Protein AF-A0A955K5W0-F1 (afdb_monomer_lite)

Sequence (48 aa):
MKNLQRYITPTGKIDSRRRGVTSKQQKKIADAIKRARHLALLPYVVNQ

Secondary structure (DSSP, 8-state):
---GGGGB-TTSPBP-PPTT--HHHHHHHHHHHHHHHHTTSS-S----

Structure (mmCIF, N/CA/C/O backbone):
data_AF-A0A955K5W0-F1
#
_entry.id   AF-A0A955K5W0-F1
#
loop_
_atom_site.group_PDB
_atom_site.id
_atom_site.type_symbol
_atom_site.label_atom_id
_atom_site.label_alt_id
_atom_site.label_comp_id
_atom_site.label_asym_id
_atom_site.label_entity_id
_atom_site.label_seq_id
_atom_site.pdbx_PDB_ins_code
_atom_site.Cartn_x
_atom_site.Cartn_y
_atom_site.Cartn_z
_atom_site.occupancy
_atom_site.B_iso_or_equiv
_atom_site.auth_seq_id
_atom_site.auth_comp_id
_atom_site.auth_asym_id
_atom_site.auth_atom_id
_atom_site.pdbx_PDB_model_num
ATOM 1 N N . MET A 1 1 ? -10.883 -15.233 2.617 1.00 50.50 1 MET A N 1
ATOM 2 C CA . MET A 1 1 ? -9.804 -14.251 2.351 1.00 50.50 1 MET A CA 1
ATOM 3 C C . MET A 1 1 ? -10.449 -12.929 1.937 1.00 50.50 1 MET A C 1
ATOM 5 O O . MET A 1 1 ? -11.147 -12.917 0.937 1.00 50.50 1 MET A O 1
ATOM 9 N N . LYS A 1 2 ? -10.313 -11.831 2.700 1.00 62.97 2 LYS A N 1
ATOM 10 C CA . LYS A 1 2 ? -10.778 -10.503 2.231 1.00 62.97 2 LYS A CA 1
ATOM 11 C C . LYS A 1 2 ? -9.969 -10.144 0.974 1.00 62.97 2 LYS A C 1
ATOM 13 O O . LYS A 1 2 ? -8.748 -10.069 1.076 1.00 62.97 2 LYS A O 1
ATOM 18 N N . ASN A 1 3 ? -10.625 -9.943 -0.173 1.00 82.69 3 ASN A N 1
ATOM 19 C CA . ASN A 1 3 ? -9.961 -9.723 -1.467 1.00 82.69 3 ASN A CA 1
ATOM 20 C C . ASN A 1 3 ? -8.974 -8.549 -1.405 1.00 82.69 3 ASN A C 1
ATOM 22 O O . ASN A 1 3 ? -9.385 -7.392 -1.323 1.00 82.69 3 ASN A O 1
ATOM 26 N N . LEU A 1 4 ? -7.672 -8.851 -1.454 1.00 88.81 4 LEU A N 1
ATOM 27 C CA . LEU A 1 4 ? -6.600 -7.849 -1.482 1.00 88.81 4 LEU A CA 1
ATOM 28 C C . LEU A 1 4 ? -6.543 -7.087 -2.814 1.00 88.81 4 LEU A C 1
ATOM 30 O O . LEU A 1 4 ? -6.030 -5.973 -2.851 1.00 88.81 4 LEU A O 1
ATOM 34 N N . GLN A 1 5 ? -7.143 -7.646 -3.870 1.00 89.12 5 GLN A N 1
ATOM 35 C CA . GLN A 1 5 ? -7.281 -7.026 -5.192 1.00 89.12 5 GLN A CA 1
ATOM 36 C C . GLN A 1 5 ? -7.956 -5.653 -5.138 1.00 89.12 5 GLN A C 1
ATOM 38 O O . GLN A 1 5 ? -7.617 -4.758 -5.899 1.00 89.12 5 GLN A O 1
ATOM 43 N N . ARG A 1 6 ? -8.871 -5.432 -4.187 1.00 90.62 6 ARG A N 1
ATOM 44 C CA . ARG A 1 6 ? -9.505 -4.119 -4.055 1.00 90.62 6 ARG A CA 1
ATOM 45 C C . ARG A 1 6 ? -8.544 -3.039 -3.584 1.00 90.62 6 ARG A C 1
ATOM 47 O O . ARG A 1 6 ? -8.943 -1.897 -3.636 1.00 90.62 6 ARG A O 1
ATOM 54 N N . TYR A 1 7 ? -7.357 -3.367 -3.075 1.00 92.44 7 TYR A N 1
ATOM 55 C CA . TYR A 1 7 ? -6.368 -2.407 -2.569 1.00 92.44 7 TYR A CA 1
ATOM 56 C C . TYR A 1 7 ? -5.188 -2.212 -3.529 1.00 92.44 7 TYR A C 1
ATOM 58 O O . TYR A 1 7 ? -4.154 -1.671 -3.133 1.00 92.44 7 TYR A O 1
ATOM 66 N N . ILE A 1 8 ? -5.325 -2.672 -4.772 1.00 92.88 8 ILE A N 1
ATOM 67 C CA . ILE A 1 8 ? -4.385 -2.386 -5.849 1.00 92.88 8 ILE A CA 1
ATOM 68 C C . ILE A 1 8 ? -5.079 -1.561 -6.931 1.00 92.88 8 ILE A C 1
ATOM 70 O O . ILE A 1 8 ? -6.295 -1.634 -7.106 1.00 92.88 8 ILE A O 1
ATOM 74 N N . THR A 1 9 ? -4.304 -0.743 -7.628 1.00 91.88 9 THR A N 1
ATOM 75 C CA . THR A 1 9 ? -4.754 -0.007 -8.808 1.00 91.88 9 THR A CA 1
ATOM 76 C C . THR A 1 9 ? -4.883 -0.958 -10.003 1.00 91.88 9 THR A C 1
ATOM 78 O O . THR A 1 9 ? -4.298 -2.044 -9.982 1.00 91.88 9 THR A O 1
ATOM 81 N N . PRO A 1 10 ? -5.567 -0.551 -11.088 1.00 89.56 10 PRO A N 1
ATOM 82 C CA . PRO A 1 10 ? -5.637 -1.343 -12.320 1.00 89.56 10 PRO A CA 1
ATOM 83 C C . PRO A 1 10 ? -4.258 -1.687 -12.903 1.00 89.56 10 PRO A C 1
ATOM 85 O O . PRO A 1 10 ? -4.063 -2.765 -13.441 1.00 89.56 10 PRO A O 1
ATOM 88 N N . THR A 1 11 ? -3.273 -0.808 -12.707 1.00 90.75 11 THR A N 1
ATOM 89 C CA . THR A 1 11 ? -1.864 -1.011 -13.094 1.00 90.75 11 THR A CA 1
ATOM 90 C C . THR A 1 11 ? -1.093 -1.968 -12.178 1.00 90.75 11 THR A C 1
ATOM 92 O O . THR A 1 11 ? 0.104 -2.182 -12.355 1.00 90.75 11 THR A O 1
ATOM 95 N N . GLY A 1 12 ? -1.745 -2.523 -11.156 1.00 90.12 12 GLY A N 1
ATOM 96 C CA . GLY A 1 12 ? -1.146 -3.440 -10.196 1.00 90.12 12 GLY A CA 1
ATOM 97 C C . GLY A 1 12 ? -0.382 -2.767 -9.058 1.00 90.12 12 GLY A C 1
ATOM 98 O O . GLY A 1 12 ? 0.141 -3.485 -8.213 1.00 90.12 12 GLY A O 1
ATOM 99 N N . LYS A 1 13 ? -0.320 -1.429 -8.962 1.00 92.81 13 LYS A N 1
ATOM 100 C CA . LYS A 1 13 ? 0.340 -0.715 -7.846 1.00 92.81 13 LYS A CA 1
ATOM 101 C C . LYS A 1 13 ? -0.491 -0.822 -6.563 1.00 92.81 13 LYS A C 1
ATOM 103 O O . LYS A 1 13 ? -1.696 -1.020 -6.618 1.00 92.81 13 LYS A O 1
ATOM 108 N N . ILE A 1 14 ? 0.143 -0.700 -5.392 1.00 93.81 14 ILE A N 1
ATOM 109 C CA . ILE A 1 14 ? -0.600 -0.654 -4.118 1.00 93.81 14 ILE A CA 1
ATOM 110 C C . ILE A 1 14 ? -1.291 0.705 -4.025 1.00 93.81 14 ILE A C 1
ATOM 112 O O . ILE A 1 14 ? -0.635 1.731 -4.196 1.00 93.81 14 ILE A O 1
ATOM 116 N N . ASP A 1 15 ? -2.593 0.700 -3.757 1.00 92.81 15 ASP A N 1
ATOM 117 C CA . ASP A 1 15 ? -3.374 1.921 -3.593 1.00 92.81 15 ASP A CA 1
ATOM 118 C C . ASP A 1 15 ? -2.890 2.714 -2.367 1.00 92.81 15 ASP A C 1
ATOM 120 O O . ASP A 1 15 ? -2.405 2.164 -1.368 1.00 92.81 15 ASP A O 1
ATOM 124 N N . SER A 1 16 ? -3.033 4.030 -2.446 1.00 90.69 16 SER A N 1
ATOM 125 C CA . SER A 1 16 ? -2.759 4.927 -1.330 1.00 90.69 16 SER A CA 1
ATOM 126 C C . SER A 1 16 ? -3.711 4.655 -0.153 1.00 90.69 16 SER A C 1
ATOM 128 O O . SER A 1 16 ? -4.616 3.816 -0.211 1.00 90.69 16 SER A O 1
ATOM 130 N N . ARG A 1 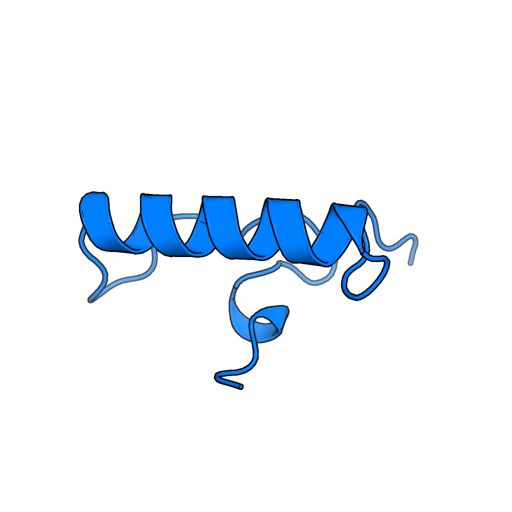17 ? -3.501 5.344 0.975 1.00 91.25 17 ARG A N 1
ATOM 131 C CA . ARG A 1 17 ? -4.365 5.164 2.150 1.00 91.25 17 ARG A CA 1
ATOM 132 C C . ARG A 1 17 ? -5.806 5.560 1.805 1.00 91.25 17 ARG A C 1
ATOM 134 O O . ARG A 1 17 ? -6.083 6.731 1.566 1.00 91.25 17 ARG A O 1
ATOM 141 N N . ARG A 1 18 ? -6.731 4.601 1.869 1.00 87.56 18 ARG A N 1
ATOM 142 C CA . ARG A 1 18 ? -8.171 4.857 1.701 1.00 87.56 18 ARG A CA 1
ATOM 143 C C . ARG A 1 18 ? -8.773 5.594 2.891 1.00 87.56 18 ARG A C 1
ATOM 145 O O . ARG A 1 18 ? -8.345 5.404 4.032 1.00 87.56 18 ARG A O 1
ATOM 152 N N . ARG A 1 19 ? -9.833 6.372 2.636 1.00 88.44 19 ARG A N 1
ATOM 153 C CA . ARG A 1 19 ? -10.687 6.919 3.704 1.00 88.44 19 ARG A CA 1
ATOM 154 C C . ARG A 1 19 ? -11.223 5.781 4.581 1.00 88.44 19 ARG A C 1
ATOM 156 O O . ARG A 1 19 ? -11.606 4.730 4.075 1.00 88.44 19 ARG A O 1
ATOM 163 N N . GLY A 1 20 ? -11.228 5.998 5.895 1.00 89.31 20 GLY A N 1
ATOM 164 C CA . GLY A 1 20 ? -11.683 5.010 6.880 1.00 89.31 20 GLY A CA 1
ATOM 165 C C . GLY A 1 20 ? -10.647 3.946 7.266 1.00 89.31 20 GLY A C 1
ATOM 166 O O . GLY A 1 20 ? -10.970 3.035 8.022 1.00 89.31 20 GLY A O 1
ATOM 167 N N . VAL A 1 21 ? -9.403 4.049 6.782 1.00 92.56 21 VAL A N 1
ATOM 168 C CA . VAL A 1 21 ? -8.300 3.155 7.163 1.00 92.56 21 VAL A CA 1
ATOM 169 C C . VAL A 1 21 ? -7.214 3.953 7.882 1.00 92.56 21 VAL A C 1
ATOM 171 O O . VAL A 1 21 ? -6.716 4.957 7.378 1.00 92.56 21 VAL A O 1
ATOM 174 N N . THR A 1 22 ? -6.809 3.491 9.064 1.00 95.38 22 THR A N 1
ATOM 175 C CA . THR A 1 22 ? -5.684 4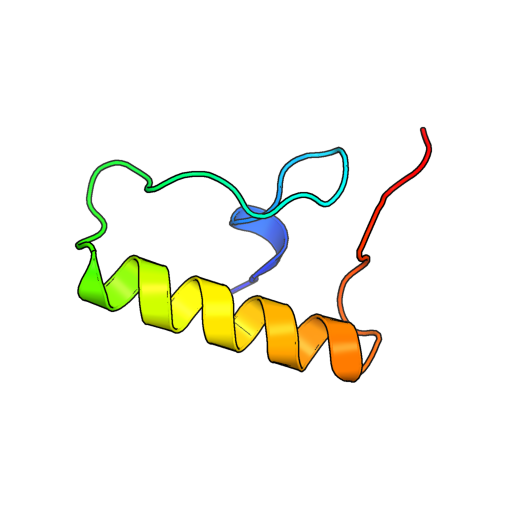.080 9.809 1.00 95.38 22 THR A CA 1
ATOM 176 C C . THR A 1 22 ? -4.342 3.738 9.155 1.00 95.38 22 THR A C 1
ATOM 178 O O . THR A 1 22 ? -4.200 2.720 8.477 1.00 95.38 22 THR A O 1
ATOM 181 N N . SER A 1 23 ? -3.292 4.520 9.421 1.00 94.56 23 SER A N 1
ATOM 182 C CA . SER A 1 23 ? -1.937 4.216 8.925 1.00 94.56 23 SER A CA 1
ATOM 183 C C . SER A 1 23 ? -1.434 2.827 9.348 1.00 94.56 23 SER A C 1
ATOM 185 O O . SER A 1 23 ? -0.797 2.134 8.555 1.00 94.56 23 SER A O 1
ATOM 187 N N . LYS A 1 24 ? -1.777 2.368 10.562 1.00 95.62 24 LYS A N 1
ATOM 188 C CA . LYS A 1 24 ? -1.425 1.023 11.053 1.00 95.62 24 LYS A CA 1
ATOM 189 C C . LYS A 1 24 ? -2.114 -0.074 10.241 1.00 95.62 24 LYS A C 1
ATOM 191 O O . LYS A 1 24 ? -1.491 -1.079 9.909 1.00 95.62 24 LYS A O 1
ATOM 196 N N . GLN A 1 25 ? -3.389 0.116 9.908 1.00 95.00 25 GLN A N 1
ATOM 197 C CA . GLN A 1 25 ? -4.129 -0.820 9.061 1.00 95.00 25 GLN A CA 1
ATOM 198 C C . GLN A 1 25 ? -3.599 -0.810 7.622 1.00 95.00 25 GLN A C 1
ATOM 200 O O . GLN A 1 25 ? -3.394 -1.883 7.063 1.00 95.00 25 GLN A O 1
ATOM 205 N N . GLN A 1 26 ? -3.284 0.360 7.056 1.00 95.44 26 GLN A N 1
ATOM 206 C CA . GLN A 1 26 ? -2.686 0.461 5.720 1.00 95.44 26 GLN A CA 1
ATOM 207 C C . GLN A 1 26 ? -1.348 -0.286 5.640 1.00 95.44 26 GLN A C 1
ATOM 209 O O . GLN A 1 26 ? -1.106 -1.000 4.670 1.00 95.44 26 GLN A O 1
ATOM 214 N N . LYS A 1 27 ? -0.505 -0.194 6.679 1.00 95.50 27 LYS A N 1
ATOM 215 C CA . LYS A 1 27 ? 0.760 -0.944 6.749 1.00 95.50 27 LYS A CA 1
ATOM 216 C C . LYS A 1 27 ? 0.521 -2.458 6.719 1.00 95.50 27 LYS A C 1
ATOM 218 O O . LYS A 1 27 ? 1.120 -3.153 5.905 1.00 95.50 27 LYS A O 1
ATOM 223 N N . LYS A 1 28 ? -0.442 -2.954 7.509 1.00 95.50 28 LYS A N 1
ATOM 224 C CA . LYS A 1 28 ? -0.843 -4.374 7.497 1.00 95.50 28 LYS A CA 1
ATOM 225 C C . LYS A 1 28 ? -1.350 -4.832 6.124 1.00 95.50 28 LYS A C 1
ATOM 227 O O . LYS A 1 28 ? -1.024 -5.939 5.701 1.00 95.50 28 LYS A O 1
ATOM 232 N N . ILE A 1 29 ? -2.133 -3.995 5.437 1.00 94.69 29 ILE A N 1
ATOM 233 C CA . ILE A 1 29 ? -2.624 -4.271 4.077 1.00 94.69 29 ILE A CA 1
ATOM 234 C C . ILE A 1 29 ? -1.448 -4.360 3.100 1.00 94.69 29 ILE A C 1
ATOM 236 O O . ILE A 1 29 ? -1.350 -5.335 2.358 1.00 94.69 29 ILE A O 1
ATOM 240 N N . ALA A 1 30 ? -0.526 -3.395 3.137 1.00 95.38 30 ALA A N 1
ATOM 241 C CA . ALA A 1 30 ? 0.648 -3.384 2.271 1.00 95.38 30 ALA A CA 1
ATOM 242 C C . ALA A 1 30 ? 1.528 -4.629 2.475 1.00 95.38 30 ALA A C 1
ATOM 244 O O . ALA A 1 30 ? 1.943 -5.247 1.496 1.00 95.38 30 ALA A O 1
ATOM 245 N N . ASP A 1 31 ? 1.765 -5.044 3.722 1.00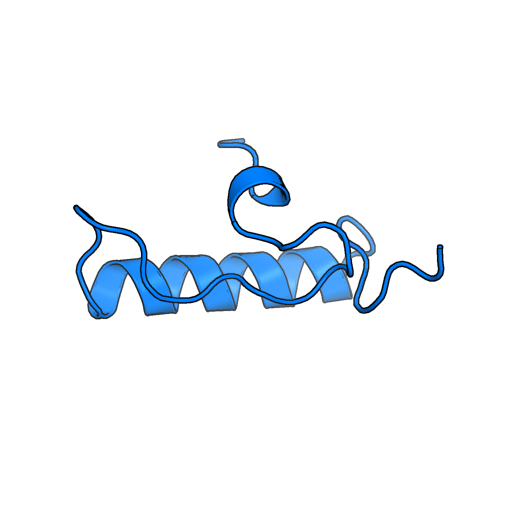 96.50 31 ASP A N 1
ATOM 246 C CA . ASP A 1 31 ? 2.554 -6.244 4.023 1.00 96.50 31 ASP A CA 1
ATOM 247 C C . ASP A 1 31 ? 1.865 -7.524 3.526 1.00 96.50 31 ASP A C 1
ATOM 249 O O . ASP A 1 31 ? 2.520 -8.425 3.001 1.00 96.50 31 ASP A O 1
ATOM 253 N N . ALA A 1 32 ? 0.534 -7.602 3.638 1.00 95.62 32 ALA A N 1
ATOM 254 C CA . ALA A 1 32 ? -0.240 -8.716 3.097 1.00 95.62 32 ALA A CA 1
ATOM 255 C C . ALA A 1 32 ? -0.177 -8.772 1.562 1.00 95.62 32 ALA A C 1
ATOM 257 O O . ALA A 1 32 ? 0.012 -9.853 1.008 1.00 95.62 32 ALA A O 1
ATOM 258 N N . ILE A 1 33 ? -0.266 -7.624 0.878 1.00 94.94 33 ILE A N 1
ATOM 259 C CA . ILE A 1 33 ? -0.131 -7.548 -0.585 1.00 94.94 33 ILE A CA 1
ATOM 260 C C . ILE A 1 33 ? 1.272 -7.975 -1.022 1.00 94.94 33 ILE A C 1
ATOM 262 O O . ILE A 1 33 ? 1.401 -8.761 -1.955 1.00 94.94 33 ILE A O 1
ATOM 266 N N . LYS A 1 34 ? 2.327 -7.517 -0.336 1.00 95.75 34 LYS A N 1
ATOM 267 C CA . LYS A 1 34 ? 3.711 -7.916 -0.644 1.00 95.75 34 LYS A CA 1
ATOM 268 C C . LYS A 1 34 ? 3.916 -9.427 -0.513 1.00 95.75 34 LYS A C 1
ATOM 270 O O . LYS A 1 34 ? 4.499 -10.028 -1.408 1.00 95.75 34 LYS A O 1
ATOM 275 N N . ARG A 1 35 ? 3.391 -10.046 0.552 1.00 96.31 35 ARG A N 1
ATOM 276 C CA . ARG A 1 35 ? 3.428 -11.509 0.719 1.00 96.31 35 ARG A CA 1
ATOM 277 C C . ARG A 1 35 ? 2.656 -12.230 -0.383 1.00 96.31 35 ARG A C 1
ATOM 279 O O . ARG A 1 35 ? 3.178 -13.166 -0.969 1.00 96.31 35 ARG A O 1
ATOM 286 N N . ALA A 1 36 ? 1.448 -11.769 -0.702 1.00 95.19 36 ALA A N 1
ATOM 287 C CA . ALA A 1 36 ? 0.638 -12.356 -1.768 1.00 95.19 36 ALA A CA 1
ATOM 288 C C . ALA A 1 36 ? 1.338 -12.283 -3.136 1.00 95.19 36 ALA A C 1
ATOM 290 O O . ALA A 1 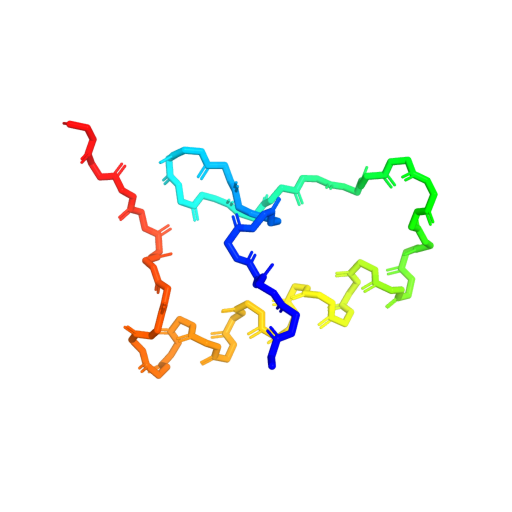36 ? 1.296 -13.248 -3.888 1.00 95.19 36 ALA A O 1
ATOM 291 N N . ARG A 1 37 ? 2.032 -11.179 -3.435 1.00 95.44 37 ARG A N 1
ATOM 292 C CA . ARG A 1 37 ? 2.840 -11.048 -4.654 1.00 95.44 37 ARG A CA 1
ATOM 293 C C . ARG A 1 37 ? 4.021 -12.014 -4.698 1.00 95.44 37 ARG A C 1
ATOM 295 O O . ARG A 1 37 ? 4.281 -12.595 -5.742 1.00 95.44 37 ARG A O 1
ATOM 302 N N . HIS A 1 38 ? 4.698 -12.221 -3.569 1.00 95.88 38 HIS A N 1
ATOM 303 C CA . HIS A 1 38 ? 5.779 -13.204 -3.482 1.00 95.88 38 HIS A CA 1
ATOM 304 C C . HIS A 1 38 ? 5.278 -14.636 -3.731 1.00 95.88 38 HIS A C 1
ATOM 306 O O . HIS A 1 38 ? 5.976 -15.442 -4.330 1.00 95.88 38 HIS A O 1
ATOM 312 N N . LEU A 1 39 ? 4.035 -14.921 -3.335 1.00 95.38 39 LEU A N 1
ATOM 313 C CA . LEU A 1 39 ? 3.341 -16.184 -3.599 1.00 95.38 39 LEU A CA 1
ATOM 314 C C . LEU A 1 39 ? 2.663 -16.245 -4.982 1.00 95.38 39 LEU A C 1
ATOM 316 O O . LEU A 1 39 ? 1.851 -17.135 -5.212 1.00 95.38 39 LEU A O 1
ATOM 320 N N . ALA A 1 40 ? 2.927 -15.287 -5.876 1.00 92.94 40 ALA A N 1
ATOM 321 C CA . ALA A 1 40 ? 2.302 -15.174 -7.199 1.00 92.94 40 ALA A CA 1
ATOM 322 C C . ALA A 1 40 ? 0.757 -15.065 -7.201 1.00 92.94 40 ALA A C 1
ATOM 324 O O . ALA A 1 40 ? 0.114 -15.252 -8.229 1.00 92.94 40 ALA A O 1
ATOM 325 N N . LEU A 1 41 ? 0.141 -14.697 -6.071 1.00 92.94 41 LEU A N 1
ATOM 326 C CA . LEU A 1 41 ? -1.313 -14.513 -5.948 1.00 92.94 41 LEU A CA 1
ATOM 327 C C . LEU A 1 41 ? -1.792 -13.142 -6.450 1.00 92.94 41 LEU A C 1
ATOM 329 O O . LEU A 1 41 ? -2.989 -12.936 -6.648 1.00 92.94 41 LEU A O 1
ATOM 333 N N . LEU A 1 42 ? -0.880 -12.175 -6.590 1.00 92.75 42 LEU A N 1
ATOM 334 C CA . LEU A 1 42 ? -1.151 -10.831 -7.105 1.00 92.75 42 LEU A CA 1
ATOM 335 C C . LEU A 1 42 ? 0.003 -10.367 -8.004 1.00 92.75 42 LEU A C 1
ATOM 337 O O . LEU A 1 42 ? 1.159 -10.655 -7.689 1.00 92.75 42 LEU A O 1
ATOM 341 N N . PRO A 1 43 ? -0.273 -9.589 -9.064 1.00 91.12 43 PRO A N 1
ATOM 342 C CA . PRO A 1 43 ? 0.767 -9.044 -9.926 1.00 91.12 43 PRO A CA 1
ATOM 343 C C . PRO A 1 43 ? 1.521 -7.878 -9.261 1.00 91.12 43 PRO A C 1
ATOM 345 O O . PRO A 1 43 ? 0.988 -7.140 -8.421 1.00 91.12 43 PRO A O 1
ATOM 348 N N . TYR A 1 44 ? 2.783 -7.695 -9.657 1.00 90.75 44 TYR A N 1
ATOM 349 C CA . TYR A 1 44 ? 3.569 -6.496 -9.331 1.00 90.75 44 TYR A CA 1
ATOM 350 C C . TYR A 1 44 ? 3.220 -5.322 -10.247 1.00 90.75 44 TYR A C 1
ATOM 352 O O . TYR A 1 44 ? 3.135 -4.186 -9.783 1.00 90.75 44 TYR A O 1
ATOM 360 N N . VAL A 1 45 ? 3.004 -5.621 -11.526 1.00 88.88 45 VAL A N 1
ATOM 361 C CA . VAL A 1 45 ? 2.612 -4.693 -12.583 1.00 88.88 45 VAL A CA 1
ATOM 362 C C . VAL A 1 45 ? 1.640 -5.441 -13.483 1.00 88.88 45 VAL A C 1
ATOM 364 O O . VAL A 1 45 ? 1.857 -6.615 -13.782 1.00 88.88 45 VAL A O 1
ATOM 367 N N . VAL A 1 46 ? 0.562 -4.775 -13.873 1.00 86.75 46 VAL A N 1
ATOM 368 C CA . VAL A 1 46 ? -0.311 -5.240 -14.950 1.00 86.75 46 VAL A CA 1
ATOM 369 C C . VAL A 1 46 ? 0.000 -4.350 -16.143 1.00 86.75 46 VAL A C 1
ATOM 371 O O . VAL A 1 46 ? -0.2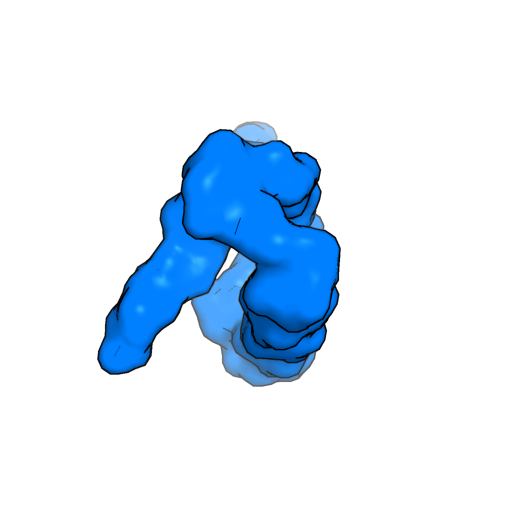51 -3.145 -16.083 1.00 86.75 46 VAL A O 1
ATOM 374 N N . ASN A 1 47 ? 0.612 -4.923 -17.178 1.00 70.56 47 ASN A N 1
ATOM 375 C CA . ASN A 1 47 ? 0.691 -4.259 -18.472 1.00 70.56 47 ASN A CA 1
ATOM 376 C C . ASN A 1 47 ? -0.713 -4.328 -19.073 1.0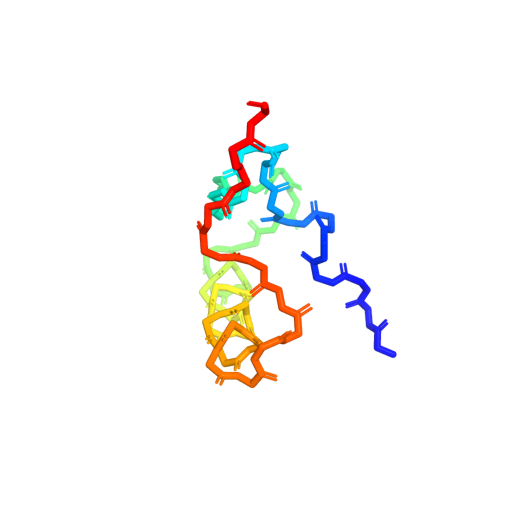0 70.56 47 ASN A C 1
ATOM 378 O O . ASN A 1 47 ? -1.286 -5.417 -19.139 1.00 70.56 47 ASN A O 1
ATOM 382 N N . GLN A 1 48 ? -1.283 -3.169 -19.400 1.00 57.38 48 GLN A N 1
ATOM 383 C CA . GLN A 1 48 ? -2.455 -3.118 -20.273 1.00 57.38 48 GLN A CA 1
ATOM 384 C C . GLN A 1 48 ? -2.061 -3.547 -21.681 1.00 57.38 48 GLN A C 1
ATOM 386 O O . GLN A 1 48 ? -0.927 -3.204 -22.089 1.00 57.38 48 GLN A O 1
#

pLDDT: mean 89.87, std 9.61, range [50.5, 96.5]

Foldseek 3Di:
DPDLVVQADPQQHGHDDDPPADPVRSVVSVVVSVVCVVVVNGPNGDDD

Radius of gyration: 10.58 Å; chains: 1; bounding box: 18×23×31 Å